Protein AF-V9IKA1-F1 (afdb_monomer)

pLDDT: mean 94.97, std 5.69, range [59.94, 98.31]

Mean predicted aligned error: 2.99 Å

Organism: Apis cerana (NCBI:txid7461)

Sequence (74 aa):
MYPNTRASKLPVHVKDALTERSMTFLHRYCTFQRNEPCALPAIVEMVAAFMKIAPEEVALATAFNALKLFGLNQ

Structure (mmCIF, N/CA/C/O backbone):
data_AF-V9IKA1-F1
#
_entry.id   AF-V9IKA1-F1
#
loop_
_atom_site.group_PDB
_atom_site.id
_atom_site.type_symbol
_atom_site.label_atom_id
_atom_site.label_alt_id
_atom_site.label_comp_id
_atom_site.label_asym_id
_atom_site.label_entity_id
_atom_site.label_seq_id
_atom_site.pdbx_PDB_ins_code
_atom_site.Cartn_x
_atom_site.Cartn_y
_atom_site.Cartn_z
_atom_site.occupancy
_atom_site.B_iso_or_equiv
_atom_site.auth_seq_id
_atom_site.auth_comp_id
_atom_site.auth_asym_id
_atom_site.auth_atom_id
_atom_site.pdbx_PDB_model_num
ATOM 1 N N . MET A 1 1 ? 2.585 -9.028 5.166 1.00 73.56 1 MET A N 1
ATOM 2 C CA . MET A 1 1 ? 2.294 -9.311 3.744 1.00 73.56 1 MET A CA 1
ATOM 3 C C . MET A 1 1 ? 3.251 -8.503 2.886 1.00 73.56 1 MET A C 1
ATOM 5 O O . MET A 1 1 ? 3.170 -7.286 2.935 1.00 73.56 1 MET A O 1
ATOM 9 N N . TYR A 1 2 ? 4.167 -9.143 2.155 1.00 88.75 2 TYR A N 1
ATOM 10 C CA . TYR A 1 2 ? 5.028 -8.446 1.191 1.00 88.75 2 TYR A CA 1
ATOM 11 C C . TYR A 1 2 ? 4.243 -8.169 -0.108 1.00 88.75 2 TYR A C 1
ATOM 13 O O . TYR A 1 2 ? 3.741 -9.130 -0.702 1.00 88.75 2 TYR A O 1
ATOM 21 N N . PRO A 1 3 ? 4.105 -6.909 -0.567 1.00 92.12 3 PRO A N 1
ATOM 22 C CA . PRO A 1 3 ? 3.432 -6.604 -1.827 1.00 92.12 3 PRO A CA 1
ATOM 23 C C . PRO A 1 3 ? 4.353 -6.936 -3.008 1.00 92.12 3 PRO A C 1
ATOM 25 O O . PRO A 1 3 ? 5.277 -6.192 -3.333 1.00 92.12 3 PRO A O 1
ATOM 28 N N . ASN A 1 4 ? 4.120 -8.076 -3.664 1.00 92.56 4 ASN A N 1
ATOM 29 C CA . ASN A 1 4 ? 4.904 -8.471 -4.836 1.00 92.56 4 ASN A CA 1
ATOM 30 C C . ASN A 1 4 ? 4.489 -7.663 -6.079 1.00 92.56 4 ASN A C 1
ATOM 32 O O . ASN A 1 4 ? 3.690 -8.117 -6.901 1.00 92.56 4 ASN A O 1
ATOM 36 N N . THR A 1 5 ? 5.080 -6.481 -6.237 1.00 92.62 5 THR A N 1
ATOM 37 C CA . THR A 1 5 ? 4.822 -5.549 -7.351 1.00 92.62 5 THR A CA 1
ATOM 38 C C . THR A 1 5 ? 5.324 -6.061 -8.707 1.00 92.62 5 THR A C 1
ATOM 40 O O . THR A 1 5 ? 4.936 -5.552 -9.757 1.00 92.62 5 THR A O 1
ATOM 43 N N . ARG A 1 6 ? 6.144 -7.121 -8.712 1.00 90.69 6 ARG A N 1
ATOM 44 C CA . ARG A 1 6 ? 6.704 -7.751 -9.920 1.00 90.69 6 ARG A CA 1
ATOM 45 C C . ARG A 1 6 ? 5.989 -9.042 -10.317 1.00 90.69 6 ARG A C 1
ATOM 47 O O . ARG A 1 6 ? 6.436 -9.725 -11.236 1.00 90.69 6 ARG A O 1
ATOM 54 N N . ALA A 1 7 ? 4.889 -9.395 -9.651 1.00 92.75 7 ALA A N 1
ATOM 55 C CA . ALA A 1 7 ? 4.152 -10.611 -9.968 1.00 92.75 7 ALA A CA 1
ATOM 56 C C . ALA A 1 7 ? 3.687 -10.618 -11.438 1.00 92.75 7 ALA A C 1
ATOM 58 O O . ALA A 1 7 ? 3.137 -9.640 -11.954 1.00 92.75 7 ALA A O 1
ATOM 59 N N . SER A 1 8 ? 3.896 -11.747 -12.121 1.00 92.69 8 SER A N 1
ATOM 60 C CA . SER A 1 8 ? 3.575 -11.902 -13.547 1.00 92.69 8 SER A CA 1
ATOM 61 C C . SER A 1 8 ? 2.081 -11.748 -13.835 1.00 92.69 8 SER A C 1
ATOM 63 O O . SER A 1 8 ? 1.708 -11.185 -14.856 1.00 92.69 8 SER A O 1
ATOM 65 N N . LYS A 1 9 ? 1.231 -12.185 -12.901 1.00 93.88 9 LYS A N 1
ATOM 66 C CA . LYS A 1 9 ? -0.234 -12.096 -12.991 1.00 93.88 9 LYS A CA 1
ATOM 67 C C . LYS A 1 9 ? -0.811 -10.757 -12.512 1.00 93.88 9 LYS A C 1
ATOM 69 O O . LYS A 1 9 ? -2.027 -10.606 -12.492 1.00 93.88 9 LYS A O 1
ATOM 74 N N . LEU A 1 10 ? 0.027 -9.806 -12.090 1.00 95.06 10 LEU A N 1
ATOM 75 C CA . LEU A 1 10 ? -0.447 -8.506 -11.621 1.00 95.06 10 LEU A CA 1
ATOM 76 C C . LEU A 1 10 ? -0.858 -7.639 -12.828 1.00 95.06 10 LEU A C 1
ATOM 78 O O . LEU A 1 10 ? -0.015 -7.433 -13.711 1.00 95.06 10 LEU A O 1
ATOM 82 N N . PRO A 1 11 ? -2.110 -7.137 -12.888 1.00 96.69 11 PRO A N 1
ATOM 83 C CA . PRO A 1 11 ? -2.571 -6.317 -14.004 1.00 96.69 11 PRO A CA 1
ATOM 84 C C . PRO A 1 11 ? -1.724 -5.057 -14.190 1.00 96.69 11 PRO A C 1
ATOM 86 O O . PRO A 1 11 ? -1.268 -4.461 -13.216 1.00 96.69 11 PRO A O 1
ATOM 89 N N . VAL A 1 12 ? -1.558 -4.627 -15.444 1.00 95.81 12 VAL A N 1
ATOM 90 C CA . VAL A 1 12 ? -0.733 -3.457 -15.799 1.00 95.81 12 VAL A CA 1
ATOM 91 C C . VAL A 1 12 ? -1.219 -2.192 -15.086 1.00 95.81 12 VAL A C 1
ATOM 93 O O . VAL A 1 12 ? -0.429 -1.547 -14.413 1.00 95.81 12 VAL A O 1
ATOM 96 N N . HIS A 1 13 ? -2.531 -1.931 -15.082 1.00 96.44 13 HIS A N 1
ATOM 97 C CA . HIS A 1 13 ? -3.101 -0.764 -14.394 1.00 96.44 13 HIS A CA 1
ATOM 98 C C . HIS A 1 13 ? -2.812 -0.719 -12.883 1.00 96.44 13 HIS A C 1
ATOM 100 O O . HIS A 1 13 ? -2.783 0.358 -12.304 1.00 96.44 13 HIS A O 1
ATOM 106 N N . VAL A 1 14 ? -2.592 -1.870 -12.234 1.00 97.44 14 VAL A N 1
ATOM 107 C CA . VAL A 1 14 ? -2.221 -1.919 -10.809 1.00 97.44 14 VAL A CA 1
ATOM 108 C C . VAL A 1 14 ? -0.740 -1.608 -10.617 1.00 97.44 14 VAL A C 1
ATOM 110 O O . VAL A 1 14 ? -0.376 -0.977 -9.631 1.00 97.44 14 VAL A O 1
ATOM 113 N N . LYS A 1 15 ? 0.119 -2.027 -11.554 1.00 95.56 15 LYS A N 1
ATOM 114 C CA . LYS A 1 15 ? 1.548 -1.680 -11.538 1.00 95.56 15 LYS A CA 1
ATOM 115 C C . LYS A 1 15 ? 1.747 -0.181 -11.736 1.00 95.56 15 LYS A C 1
ATOM 117 O O . LYS A 1 15 ? 2.535 0.414 -11.012 1.00 95.56 15 LYS A O 1
ATOM 122 N N . ASP A 1 16 ? 0.998 0.403 -12.666 1.00 95.88 16 ASP A N 1
ATOM 123 C CA . ASP A 1 16 ? 1.105 1.819 -13.029 1.00 95.88 16 ASP A CA 1
ATOM 124 C C . ASP A 1 16 ? 0.544 2.759 -11.950 1.00 95.88 16 ASP A C 1
ATOM 126 O O . ASP A 1 16 ? 0.886 3.936 -11.916 1.00 95.88 16 ASP A O 1
ATOM 130 N N . ALA A 1 17 ? -0.299 2.248 -11.047 1.00 96.69 17 ALA A N 1
ATOM 131 C CA . ALA A 1 17 ? -0.860 3.017 -9.937 1.00 96.69 17 ALA A CA 1
ATOM 132 C C . ALA A 1 17 ? 0.118 3.225 -8.764 1.00 96.69 17 ALA A C 1
ATOM 134 O O . ALA A 1 17 ? -0.158 4.029 -7.875 1.00 96.69 17 ALA A O 1
ATOM 135 N N . LEU A 1 18 ? 1.236 2.492 -8.731 1.00 97.12 18 LEU A N 1
ATOM 13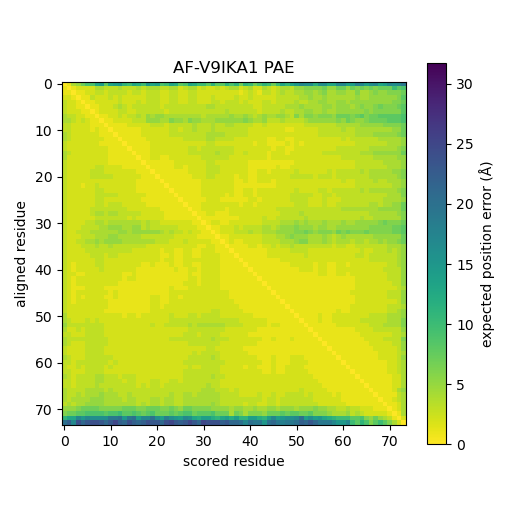6 C CA . LEU A 1 18 ? 2.204 2.550 -7.636 1.00 97.12 18 LEU A CA 1
ATOM 137 C C . LEU A 1 18 ? 3.086 3.793 -7.742 1.00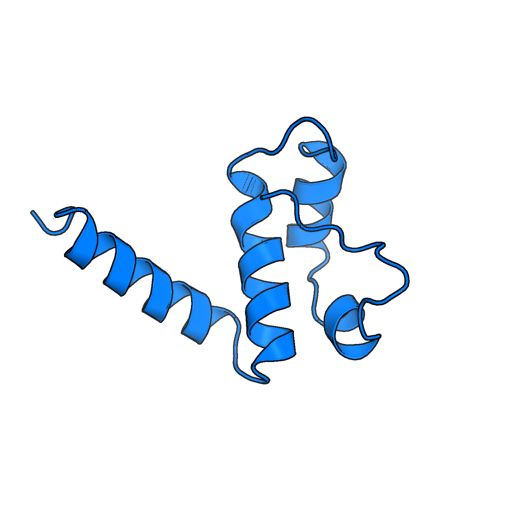 97.12 18 LEU A C 1
ATOM 139 O O . LEU A 1 18 ? 3.727 4.032 -8.767 1.00 97.12 18 LEU A O 1
ATOM 143 N N . THR A 1 19 ? 3.188 4.554 -6.657 1.00 97.38 19 THR A N 1
ATOM 144 C CA . THR A 1 19 ? 4.001 5.773 -6.654 1.00 97.38 19 THR A CA 1
ATOM 145 C C . THR A 1 19 ? 5.488 5.458 -6.498 1.00 97.38 19 THR A C 1
ATOM 147 O O . THR A 1 19 ? 5.890 4.506 -5.820 1.00 97.38 19 THR A O 1
ATOM 150 N N . GLU A 1 20 ? 6.346 6.309 -7.069 1.00 97.38 20 GLU A N 1
ATOM 151 C CA . GLU A 1 20 ? 7.805 6.181 -6.938 1.00 97.38 20 GLU A CA 1
ATOM 152 C C . GLU A 1 20 ? 8.251 6.184 -5.466 1.00 97.38 20 GLU A C 1
ATOM 154 O O . GLU A 1 20 ? 9.145 5.432 -5.066 1.00 97.38 20 GLU A O 1
ATOM 159 N N . ARG A 1 21 ? 7.581 6.982 -4.626 1.00 96.69 21 ARG A N 1
ATOM 160 C CA . ARG A 1 21 ? 7.852 7.056 -3.187 1.00 96.69 21 ARG A CA 1
ATOM 161 C C . ARG A 1 21 ? 7.590 5.718 -2.495 1.00 96.69 21 ARG A C 1
ATOM 163 O O . ARG A 1 21 ? 8.457 5.233 -1.765 1.00 96.69 21 ARG A O 1
ATOM 170 N N . SER A 1 22 ? 6.428 5.115 -2.734 1.00 96.94 22 SER A N 1
ATOM 171 C CA . SER A 1 22 ? 6.054 3.809 -2.178 1.00 96.94 22 SER A CA 1
ATOM 172 C C . SER A 1 22 ? 6.995 2.707 -2.660 1.00 96.94 22 SER A C 1
ATOM 174 O O . SER A 1 22 ? 7.480 1.899 -1.862 1.00 96.94 22 SER A O 1
ATOM 176 N N . MET A 1 23 ? 7.349 2.735 -3.946 1.00 96.94 23 MET A N 1
ATOM 177 C CA . MET A 1 23 ? 8.309 1.808 -4.544 1.00 96.94 23 MET A CA 1
ATOM 178 C C . MET A 1 23 ? 9.721 1.958 -3.970 1.00 96.94 23 MET A C 1
ATOM 180 O O . MET A 1 23 ? 10.395 0.953 -3.738 1.00 96.94 23 MET A O 1
ATOM 184 N N . THR A 1 24 ? 10.152 3.183 -3.663 1.00 97.12 24 THR A N 1
ATOM 185 C CA . THR A 1 24 ? 11.451 3.452 -3.029 1.00 97.12 24 THR A CA 1
ATOM 186 C C . THR A 1 24 ? 11.542 2.798 -1.652 1.00 97.12 24 THR A C 1
ATOM 188 O O . THR A 1 24 ? 12.517 2.097 -1.373 1.00 97.12 24 THR A O 1
ATOM 191 N N . PHE A 1 25 ? 10.528 2.961 -0.794 1.00 96.00 25 PHE A N 1
ATOM 192 C CA . PHE A 1 25 ? 10.510 2.299 0.516 1.00 96.00 25 PHE A CA 1
ATOM 193 C C . PHE A 1 25 ? 10.471 0.775 0.385 1.00 96.00 25 PHE A C 1
ATOM 195 O O . PHE A 1 25 ? 11.240 0.076 1.051 1.00 96.00 25 PHE A O 1
ATOM 202 N N . LEU A 1 26 ? 9.623 0.262 -0.509 1.00 96.06 26 LEU A N 1
ATOM 203 C CA . LEU A 1 26 ? 9.479 -1.171 -0.726 1.00 96.06 26 LEU A CA 1
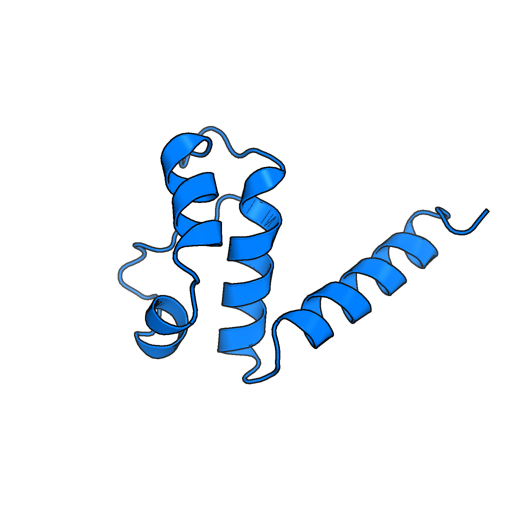ATOM 204 C C . LEU A 1 26 ? 10.795 -1.810 -1.188 1.00 96.06 26 LEU A C 1
ATOM 206 O O . LEU A 1 26 ? 11.210 -2.822 -0.636 1.00 96.06 26 LEU A O 1
ATOM 210 N N . HIS A 1 27 ? 11.466 -1.231 -2.183 1.00 95.38 27 HIS A N 1
ATOM 211 C CA . HIS A 1 27 ? 12.696 -1.794 -2.741 1.00 95.38 27 HIS A CA 1
ATOM 212 C C . HIS A 1 27 ? 13.922 -1.595 -1.853 1.00 95.38 27 HIS A C 1
ATOM 214 O O . HIS A 1 27 ? 14.839 -2.412 -1.905 1.00 95.38 27 HIS A O 1
ATOM 220 N N . ARG A 1 28 ? 13.949 -0.539 -1.033 1.00 96.38 28 ARG A N 1
ATOM 221 C CA . ARG A 1 28 ? 15.082 -0.261 -0.146 1.00 96.38 28 ARG A CA 1
ATOM 222 C C . ARG A 1 28 ? 15.050 -1.071 1.146 1.00 96.38 28 ARG A C 1
ATOM 224 O O . ARG A 1 28 ? 16.111 -1.439 1.641 1.00 96.38 28 ARG A O 1
ATOM 231 N N . TYR A 1 29 ? 13.866 -1.318 1.703 1.00 96.31 29 TYR A N 1
ATOM 232 C CA . TYR A 1 29 ? 13.737 -1.862 3.061 1.00 96.31 29 TYR A CA 1
ATOM 233 C C . TYR A 1 29 ? 13.039 -3.218 3.130 1.00 96.31 29 TYR A C 1
ATOM 235 O O . TYR A 1 29 ? 13.136 -3.888 4.155 1.00 96.31 29 TYR A O 1
ATOM 243 N N . CYS A 1 30 ? 12.352 -3.642 2.068 1.00 96.00 30 CYS A N 1
ATOM 244 C CA . CYS A 1 30 ? 11.570 -4.870 2.083 1.00 96.00 30 CYS A CA 1
ATOM 245 C C . CYS A 1 30 ? 12.076 -5.879 1.049 1.00 96.00 30 CYS A C 1
ATOM 247 O O . CYS A 1 30 ? 12.535 -5.549 -0.042 1.00 96.00 30 CYS A O 1
ATOM 249 N N . THR A 1 31 ? 11.924 -7.150 1.382 1.00 93.50 31 THR A N 1
ATOM 250 C CA . THR A 1 31 ? 12.176 -8.300 0.519 1.00 93.50 31 THR A CA 1
ATOM 251 C C . THR A 1 31 ? 11.043 -9.308 0.685 1.00 93.50 31 THR A C 1
ATOM 253 O O . THR A 1 31 ? 10.234 -9.213 1.609 1.00 93.50 31 THR A O 1
ATOM 256 N N . PHE A 1 32 ? 11.006 -10.323 -0.177 1.00 88.88 32 PHE A N 1
ATOM 257 C CA . PHE A 1 32 ? 10.027 -11.403 -0.057 1.00 88.88 32 PHE A CA 1
ATOM 258 C C . PHE A 1 32 ? 10.074 -12.111 1.312 1.00 88.88 32 PHE A C 1
ATOM 260 O O . PHE A 1 32 ? 9.034 -12.493 1.838 1.00 88.88 32 PHE A O 1
ATOM 267 N N . GLN A 1 33 ? 11.266 -12.258 1.901 1.00 92.31 33 GLN A N 1
ATOM 268 C CA . GLN A 1 33 ? 11.461 -12.941 3.187 1.00 92.31 33 GLN A CA 1
ATOM 269 C C . GLN A 1 33 ? 11.378 -12.003 4.399 1.00 92.31 33 GLN A C 1
ATOM 271 O O . GLN A 1 33 ? 11.202 -12.470 5.520 1.00 92.31 33 GLN A O 1
ATOM 276 N N . ARG A 1 34 ? 11.497 -10.686 4.195 1.00 93.00 34 ARG A N 1
ATOM 277 C CA . ARG A 1 34 ? 11.468 -9.688 5.268 1.00 93.00 34 ARG A CA 1
ATOM 278 C C . ARG A 1 34 ? 10.703 -8.455 4.826 1.00 93.00 34 ARG A C 1
ATOM 280 O O . ARG A 1 34 ? 11.166 -7.723 3.960 1.00 93.00 34 ARG A O 1
ATOM 287 N N . ASN A 1 35 ? 9.571 -8.200 5.463 1.00 95.44 35 ASN A N 1
ATOM 288 C CA . ASN A 1 35 ? 8.745 -7.034 5.183 1.00 95.44 35 ASN A CA 1
ATOM 289 C C . ASN A 1 35 ? 8.761 -6.069 6.369 1.00 95.44 35 ASN A C 1
ATOM 291 O O . ASN A 1 35 ? 8.720 -6.515 7.511 1.00 95.44 35 ASN A O 1
ATOM 295 N N . GLU A 1 36 ? 8.760 -4.771 6.086 1.00 96.00 36 GLU A N 1
ATOM 296 C CA . GLU A 1 36 ? 8.766 -3.706 7.092 1.00 96.00 36 GLU A CA 1
ATOM 297 C C . GLU A 1 36 ? 7.451 -2.904 7.036 1.00 96.00 36 GLU A C 1
ATOM 299 O O . GLU A 1 36 ? 6.764 -2.917 6.006 1.00 96.00 36 GLU A O 1
ATOM 304 N N . PRO A 1 37 ? 7.076 -2.166 8.101 1.00 95.88 37 PRO A N 1
ATOM 305 C CA . PRO A 1 37 ? 5.863 -1.340 8.108 1.00 95.88 37 PRO A CA 1
ATOM 306 C C . PRO A 1 37 ? 5.814 -0.299 6.981 1.00 95.88 37 PRO A C 1
ATOM 308 O O . PRO A 1 37 ? 4.738 0.064 6.512 1.00 95.88 37 PRO A O 1
ATOM 311 N N . CYS A 1 38 ? 6.975 0.144 6.487 1.00 95.56 38 CYS A N 1
ATOM 312 C CA . CYS A 1 38 ? 7.077 1.095 5.381 1.00 95.56 38 CYS A CA 1
ATOM 313 C C . CYS A 1 38 ? 6.600 0.544 4.023 1.00 95.56 38 CYS A C 1
ATOM 315 O O . CYS A 1 38 ? 6.492 1.318 3.076 1.00 95.56 38 CYS A O 1
ATOM 317 N N . ALA A 1 39 ? 6.265 -0.749 3.916 1.00 97.00 39 ALA A N 1
ATOM 318 C CA . ALA A 1 39 ? 5.578 -1.311 2.749 1.00 97.00 39 ALA A CA 1
ATOM 319 C C . ALA A 1 39 ? 4.080 -0.956 2.689 1.00 97.00 39 ALA A C 1
ATOM 321 O O . ALA A 1 39 ? 3.442 -1.189 1.662 1.00 97.00 39 ALA A O 1
ATOM 322 N N . LEU A 1 40 ? 3.501 -0.427 3.776 1.00 96.69 40 LEU A N 1
ATOM 323 C CA . LEU A 1 40 ? 2.066 -0.149 3.870 1.00 96.69 40 LEU A CA 1
ATOM 324 C C . LEU A 1 40 ? 1.532 0.758 2.742 1.00 96.69 40 LEU A C 1
ATOM 326 O O . LEU A 1 40 ? 0.509 0.391 2.168 1.00 96.69 40 LEU A O 1
ATOM 330 N N . PRO A 1 41 ? 2.200 1.863 2.349 1.00 96.88 41 PRO A N 1
ATOM 331 C CA . PRO A 1 41 ? 1.738 2.698 1.239 1.00 96.88 41 PRO A CA 1
ATOM 332 C C . PRO A 1 41 ? 1.581 1.925 -0.077 1.00 96.88 41 PRO A C 1
ATOM 334 O O . PRO A 1 41 ? 0.553 2.041 -0.734 1.00 96.88 41 PRO A O 1
ATOM 337 N N . ALA A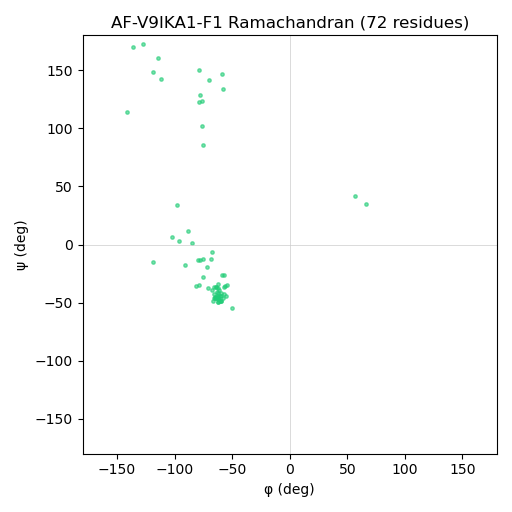 1 42 ? 2.532 1.042 -0.409 1.00 97.12 42 ALA A N 1
ATOM 338 C CA . ALA A 1 42 ? 2.445 0.209 -1.609 1.00 97.12 42 ALA A CA 1
ATOM 339 C C . ALA A 1 42 ? 1.258 -0.769 -1.548 1.00 97.12 42 ALA A C 1
ATOM 341 O O . ALA A 1 42 ? 0.607 -1.023 -2.557 1.00 97.12 42 ALA A O 1
ATOM 342 N N . ILE A 1 43 ? 0.942 -1.308 -0.365 1.00 96.94 43 ILE A N 1
ATOM 343 C CA . ILE A 1 43 ? -0.232 -2.174 -0.178 1.00 96.94 43 ILE A CA 1
ATOM 344 C C . ILE A 1 43 ? -1.523 -1.376 -0.396 1.00 96.94 43 ILE A C 1
ATOM 346 O O . ILE A 1 43 ? -2.411 -1.851 -1.102 1.00 96.94 43 ILE A O 1
ATOM 350 N N . VAL A 1 44 ? -1.619 -0.176 0.183 1.00 98.00 44 VAL A N 1
ATOM 351 C CA . VAL A 1 44 ? -2.784 0.709 0.030 1.00 98.00 44 VAL A CA 1
ATOM 352 C C . VAL A 1 44 ? -3.006 1.057 -1.442 1.00 98.00 44 VAL A C 1
ATOM 354 O O . VAL A 1 44 ? -4.115 0.881 -1.940 1.00 98.00 44 VAL A O 1
ATOM 357 N N . GLU A 1 45 ? -1.955 1.470 -2.152 1.00 98.06 45 GLU A N 1
ATOM 358 C CA . GLU A 1 45 ? -2.012 1.801 -3.581 1.00 98.06 45 GLU A CA 1
ATOM 359 C C . GLU A 1 45 ? -2.454 0.600 -4.432 1.00 98.06 4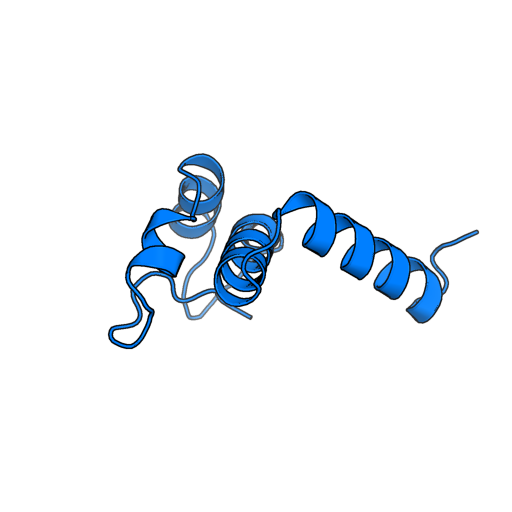5 GLU A C 1
ATOM 361 O O . GLU A 1 45 ? -3.340 0.733 -5.275 1.00 98.06 45 GLU A O 1
ATOM 366 N N . MET A 1 46 ? -1.910 -0.598 -4.180 1.00 97.31 46 MET A N 1
ATOM 367 C CA . MET A 1 46 ? -2.319 -1.807 -4.905 1.00 97.31 46 MET A CA 1
ATOM 368 C C . MET A 1 46 ? -3.793 -2.153 -4.677 1.00 97.31 46 MET A C 1
ATOM 370 O O . MET A 1 46 ? -4.497 -2.493 -5.628 1.00 97.31 46 MET A O 1
ATOM 374 N N . VAL A 1 47 ? -4.268 -2.085 -3.429 1.00 97.38 47 VAL A N 1
ATOM 375 C CA . VAL A 1 47 ? -5.673 -2.362 -3.091 1.00 97.38 47 VAL A CA 1
ATOM 376 C C . VAL A 1 47 ? -6.593 -1.333 -3.747 1.00 97.38 47 VAL A C 1
ATOM 378 O O . VAL A 1 47 ? -7.571 -1.715 -4.389 1.00 97.38 47 VAL A O 1
ATOM 381 N N . ALA A 1 48 ? -6.250 -0.048 -3.657 1.00 98.19 48 ALA A N 1
ATOM 382 C CA . ALA A 1 48 ? -7.003 1.037 -4.276 1.00 98.19 48 ALA A CA 1
ATOM 383 C C . ALA A 1 48 ? -7.097 0.876 -5.799 1.00 98.19 48 ALA A C 1
ATOM 385 O O . ALA A 1 48 ? -8.182 1.002 -6.366 1.00 98.19 48 ALA A O 1
ATOM 386 N N . ALA A 1 49 ? -5.998 0.485 -6.451 1.00 97.88 49 ALA A N 1
ATOM 387 C CA . ALA A 1 49 ? -5.970 0.232 -7.888 1.00 97.88 49 ALA A CA 1
ATOM 388 C C . ALA A 1 49 ? -6.888 -0.927 -8.307 1.00 97.88 49 ALA A C 1
ATOM 390 O O . ALA A 1 49 ? -7.599 -0.815 -9.306 1.00 97.88 49 ALA A O 1
ATOM 391 N N . PHE A 1 50 ? -6.938 -2.017 -7.530 1.00 97.56 50 PHE A N 1
ATOM 392 C CA . PHE A 1 50 ? -7.891 -3.107 -7.772 1.00 97.56 50 PHE A CA 1
ATOM 393 C C . PHE A 1 50 ? -9.348 -2.678 -7.556 1.00 97.56 50 PHE A C 1
ATOM 395 O O . PHE A 1 50 ? -10.235 -3.120 -8.288 1.00 97.56 50 PHE A O 1
ATOM 402 N N . MET A 1 51 ? -9.594 -1.824 -6.563 1.00 97.81 51 MET A N 1
ATOM 403 C CA . MET A 1 51 ? -10.925 -1.308 -6.232 1.00 97.81 51 MET A CA 1
ATOM 404 C C . MET A 1 51 ? -11.378 -0.159 -7.142 1.00 97.81 51 MET A C 1
ATOM 406 O O . MET A 1 51 ? -12.564 0.163 -7.150 1.00 97.81 51 MET A O 1
ATOM 410 N N . LYS A 1 52 ? -10.464 0.428 -7.927 1.00 97.38 52 LYS A N 1
ATOM 411 C CA . LYS A 1 52 ? -10.690 1.618 -8.764 1.00 97.38 52 LYS A CA 1
ATOM 412 C C . LYS A 1 52 ? -11.194 2.827 -7.962 1.00 97.38 52 LYS A C 1
ATOM 414 O O . LYS A 1 52 ? -12.082 3.543 -8.419 1.00 97.38 52 LYS A O 1
ATOM 419 N N . ILE A 1 53 ? -10.621 3.041 -6.780 1.00 98.12 53 ILE A N 1
ATOM 420 C CA . ILE A 1 53 ? -10.897 4.191 -5.900 1.00 98.12 53 ILE A CA 1
ATOM 421 C C . ILE A 1 53 ? -9.593 4.892 -5.515 1.00 98.12 53 ILE A C 1
ATOM 423 O O . ILE A 1 53 ? -8.508 4.391 -5.824 1.00 98.12 53 ILE A O 1
ATOM 427 N N . ALA A 1 54 ? -9.680 6.042 -4.845 1.00 97.88 54 ALA A N 1
ATOM 428 C CA . ALA A 1 54 ? -8.489 6.766 -4.420 1.00 97.88 54 ALA A CA 1
ATOM 429 C C . ALA A 1 54 ? -7.744 6.024 -3.280 1.00 97.88 54 ALA A C 1
ATOM 431 O O . ALA A 1 54 ? -8.389 5.473 -2.378 1.00 97.88 54 ALA A O 1
ATOM 432 N N . PRO A 1 55 ? -6.396 6.009 -3.266 1.00 98.00 55 PRO A N 1
ATOM 433 C CA . PRO A 1 55 ? -5.609 5.432 -2.170 1.00 98.00 55 PRO A CA 1
ATOM 434 C C . PRO A 1 55 ? -5.965 5.999 -0.790 1.00 98.00 55 PRO A C 1
ATOM 436 O O . PRO A 1 55 ? -5.970 5.264 0.199 1.00 98.00 55 PRO A O 1
ATOM 439 N N . GLU A 1 56 ? -6.310 7.284 -0.719 1.00 97.81 56 GLU A N 1
ATOM 440 C CA . GLU A 1 56 ? -6.712 7.979 0.504 1.00 97.81 56 GLU A CA 1
ATOM 441 C C . GLU A 1 56 ? -7.993 7.388 1.102 1.00 97.81 56 GLU A C 1
ATOM 443 O O . GLU A 1 56 ? -8.095 7.249 2.321 1.00 97.81 56 GLU A O 1
ATOM 448 N N . GLU A 1 57 ? -8.950 6.983 0.262 1.00 98.31 57 GLU A N 1
ATOM 449 C CA . GLU A 1 57 ? -10.193 6.349 0.711 1.00 98.31 57 GLU A CA 1
ATOM 450 C C . GLU A 1 57 ? -9.912 4.996 1.371 1.00 98.31 57 GLU A C 1
ATOM 452 O O . GLU A 1 57 ? -10.414 4.717 2.463 1.00 98.31 57 GLU A O 1
ATOM 457 N N . VAL A 1 58 ? -9.049 4.176 0.758 1.00 98.19 58 VAL A N 1
ATOM 458 C CA . VAL A 1 58 ? -8.610 2.896 1.338 1.00 98.19 58 VAL A CA 1
ATOM 459 C C . VAL A 1 58 ? -7.859 3.130 2.647 1.00 98.19 58 VAL A C 1
ATOM 461 O O . VAL A 1 58 ? -8.133 2.451 3.640 1.00 98.19 58 VAL A O 1
ATOM 464 N N . ALA A 1 59 ? -6.935 4.093 2.677 1.00 97.94 59 ALA A N 1
ATOM 465 C CA . ALA A 1 59 ? -6.148 4.410 3.864 1.00 97.94 59 ALA A CA 1
ATOM 466 C C . ALA A 1 59 ? -7.037 4.829 5.042 1.00 97.94 59 ALA A C 1
ATOM 468 O O . ALA A 1 59 ? -6.906 4.279 6.134 1.00 97.94 59 A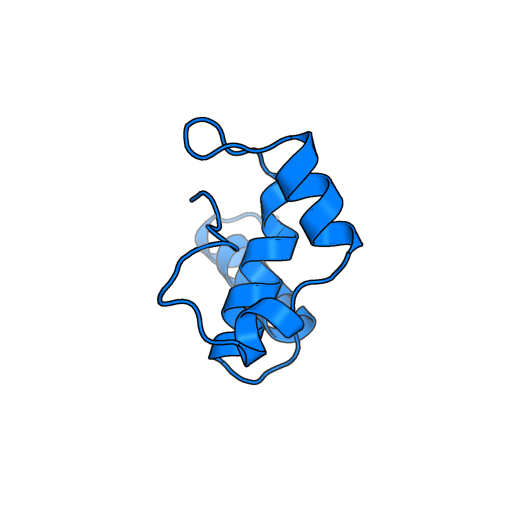LA A O 1
ATOM 469 N N . LEU A 1 60 ? -7.976 5.751 4.821 1.00 97.94 60 LEU A N 1
ATOM 470 C CA . LEU A 1 60 ? -8.878 6.241 5.862 1.00 97.94 60 LEU A CA 1
ATOM 471 C C . LEU A 1 60 ? -9.835 5.150 6.341 1.00 97.94 60 LEU A C 1
ATOM 473 O O . LEU A 1 60 ? -9.940 4.917 7.545 1.00 97.94 60 LEU A O 1
ATOM 477 N N . ALA A 1 61 ? -10.496 4.442 5.420 1.00 98.00 61 ALA A N 1
ATOM 478 C CA . ALA A 1 61 ? -11.446 3.392 5.778 1.00 98.00 61 ALA A CA 1
ATOM 479 C C . ALA A 1 61 ? -10.775 2.279 6.596 1.00 98.00 61 ALA A C 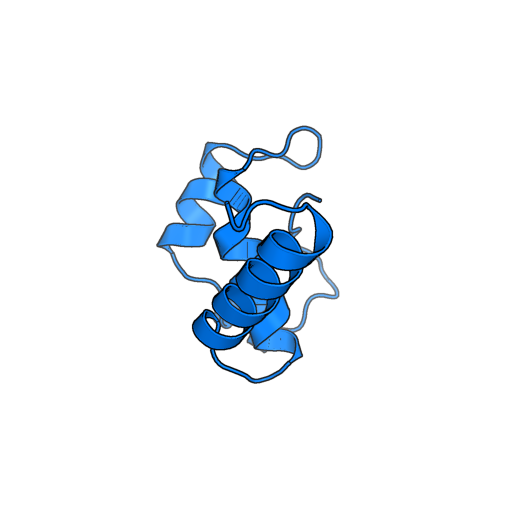1
ATOM 481 O O . ALA A 1 61 ? -11.299 1.843 7.624 1.00 98.00 61 ALA A O 1
ATOM 482 N N . THR A 1 62 ? -9.587 1.838 6.176 1.00 97.31 62 THR A N 1
ATOM 483 C CA . THR A 1 62 ? -8.842 0.794 6.893 1.00 97.31 62 THR A CA 1
ATOM 484 C C . THR A 1 62 ? -8.282 1.290 8.223 1.00 97.31 62 THR A C 1
ATOM 486 O O . THR A 1 62 ? -8.351 0.549 9.205 1.00 97.31 62 THR A O 1
ATOM 489 N N . ALA A 1 63 ? -7.814 2.539 8.301 1.00 96.75 63 ALA A N 1
ATOM 490 C CA . ALA A 1 63 ? -7.362 3.145 9.550 1.00 96.75 63 ALA A CA 1
ATOM 491 C C . ALA A 1 63 ? -8.498 3.245 10.576 1.00 96.75 63 ALA A C 1
ATOM 493 O O . ALA A 1 63 ? -8.331 2.768 11.694 1.00 96.75 63 ALA A O 1
ATOM 494 N N . PHE A 1 64 ? -9.671 3.770 10.202 1.00 96.88 64 PHE A N 1
ATOM 495 C CA . PHE A 1 64 ? -10.832 3.850 11.100 1.00 96.88 64 PHE A CA 1
ATOM 496 C C . PHE A 1 64 ? -11.313 2.474 11.566 1.00 96.88 64 PHE A C 1
ATOM 498 O O . PHE A 1 64 ? -11.662 2.297 12.737 1.00 96.88 64 PHE A O 1
ATOM 505 N 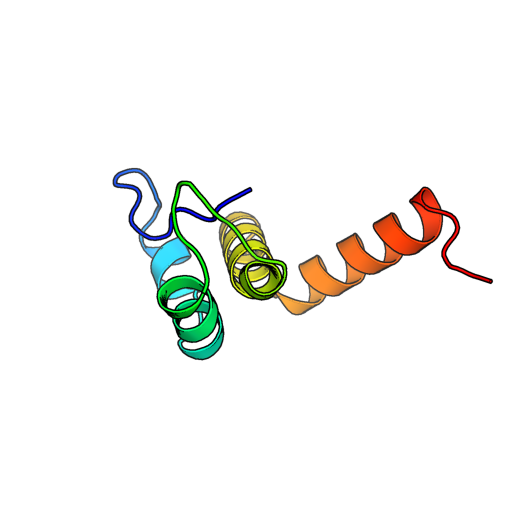N . ASN A 1 65 ? -11.293 1.482 10.674 1.00 96.94 65 ASN A N 1
ATOM 506 C CA . ASN A 1 65 ? -11.625 0.108 11.031 1.00 96.94 65 ASN A CA 1
ATOM 507 C C . ASN A 1 65 ? -10.627 -0.468 12.039 1.00 96.94 65 ASN A C 1
ATOM 509 O O . ASN A 1 65 ? -11.052 -1.052 13.032 1.00 96.94 65 ASN A O 1
ATOM 513 N N . ALA A 1 66 ? -9.322 -0.283 11.819 1.00 96.31 66 ALA A N 1
ATOM 514 C CA . ALA A 1 66 ? -8.284 -0.740 12.740 1.00 96.31 66 ALA A CA 1
ATOM 515 C C . ALA A 1 66 ? -8.409 -0.053 14.107 1.00 96.31 66 ALA A C 1
ATOM 517 O O . ALA A 1 66 ? -8.418 -0.719 15.137 1.00 96.31 66 ALA A O 1
ATOM 518 N N . LEU A 1 67 ? -8.588 1.266 14.099 1.00 97.19 67 LEU A N 1
ATOM 519 C CA . LEU A 1 67 ? -8.840 2.100 15.267 1.00 97.19 67 LEU A CA 1
ATOM 520 C C . LEU A 1 67 ? -9.980 1.526 16.134 1.00 97.19 67 LEU A C 1
ATOM 522 O O . LEU A 1 67 ? -9.778 1.189 17.304 1.00 97.19 67 LEU A O 1
ATOM 526 N N . LYS A 1 68 ? -11.153 1.293 15.530 1.00 96.31 68 LYS A N 1
ATOM 527 C CA . LYS A 1 68 ? -12.318 0.704 16.210 1.00 96.31 68 LYS A CA 1
ATOM 528 C C . LYS A 1 68 ? -12.085 -0.740 16.660 1.00 96.31 68 LYS A C 1
ATOM 530 O O . LYS A 1 68 ? -12.448 -1.091 17.778 1.00 96.31 68 LYS A O 1
ATOM 535 N N . LEU A 1 69 ? -11.526 -1.581 15.790 1.00 97.31 69 LEU A N 1
ATOM 536 C CA . LEU A 1 69 ? -11.367 -3.017 16.033 1.00 97.31 69 LEU A CA 1
ATOM 537 C C . LEU A 1 69 ? -10.359 -3.303 17.149 1.00 97.31 69 LEU A C 1
ATOM 5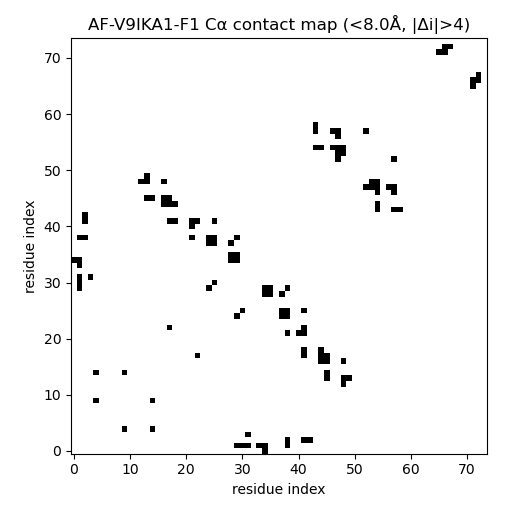39 O O . LEU A 1 69 ? -10.576 -4.205 17.953 1.00 97.31 69 LEU A O 1
ATOM 543 N N . PHE A 1 70 ? -9.273 -2.535 17.198 1.00 96.62 70 PHE A N 1
ATOM 544 C CA . PHE A 1 70 ? -8.196 -2.709 18.170 1.00 96.62 70 PHE A CA 1
ATOM 545 C C . PHE A 1 70 ? -8.334 -1.800 19.400 1.00 96.62 70 PHE A C 1
ATOM 547 O O . PHE A 1 70 ? -7.466 -1.827 20.267 1.00 96.62 70 PHE A O 1
ATOM 554 N N . GLY A 1 71 ? -9.410 -1.009 19.500 1.00 94.50 71 GLY A N 1
ATOM 555 C CA . GLY A 1 71 ? -9.666 -0.147 20.658 1.00 94.50 71 GLY A CA 1
ATOM 556 C C . GLY A 1 71 ? -8.645 0.983 20.824 1.00 94.50 71 GLY A C 1
ATOM 557 O O . GLY A 1 71 ? -8.310 1.350 21.946 1.00 94.50 71 GLY A O 1
ATOM 558 N N . LEU A 1 72 ? -8.142 1.535 19.716 1.00 92.69 72 LEU A N 1
ATOM 559 C CA . LEU A 1 72 ? -7.115 2.587 19.701 1.00 92.69 72 LEU A CA 1
ATOM 560 C C . LEU A 1 72 ? -7.709 4.011 19.773 1.00 92.69 72 LEU A C 1
ATOM 562 O O . LEU A 1 72 ? -7.005 4.986 19.534 1.00 92.69 72 LEU A O 1
ATOM 566 N N . ASN A 1 73 ? -9.003 4.126 20.084 1.00 77.44 73 ASN A N 1
ATOM 567 C CA . ASN A 1 73 ? -9.789 5.368 20.046 1.00 77.44 73 ASN A CA 1
ATOM 568 C C . ASN A 1 73 ? -9.915 6.021 21.432 1.00 77.44 73 ASN A C 1
ATOM 570 O O . ASN A 1 73 ? -10.992 6.526 21.744 1.00 77.44 73 ASN A O 1
ATOM 574 N N . GLN A 1 74 ? -8.885 5.919 22.280 1.00 59.94 74 GLN A N 1
ATOM 575 C CA . GLN A 1 74 ? -8.933 6.456 23.649 1.00 59.94 74 GLN A CA 1
ATOM 576 C C . GLN A 1 74 ? -9.092 7.976 23.670 1.00 59.94 74 GLN A C 1
ATOM 578 O O . GLN A 1 74 ? -8.330 8.654 22.944 1.00 59.94 74 GLN A O 1
#

Foldseek 3Di:
DQPPLPDPPQDPQLNVQADPCLVCQSVPPHDPVGDDPSNVLNVLSSVCSVVVHDSVVSVVVVVVVCCVVVVVVD

Secondary structure (DSSP, 8-state):
----TT-TTS-HHHHHTS-HHHHHHHHHH--SS---GGGHHHHHHHHHHHHTS-HHHHHHHHHHHHHHHHT---

Radius of gyration: 13.18 Å; Cα contacts (8 Å, |Δi|>4): 63; chains: 1; bounding box: 27×21×39 Å

Solvent-accessible surface area (backbone atoms only — not comparable to full-atom values): 4372 Å² total; per-residue (Å²): 134,64,75,69,82,80,44,87,86,59,56,66,72,38,54,72,53,52,48,70,69,31,50,49,41,29,69,74,68,34,44,93,93,44,68,48,81,65,38,49,59,44,46,35,28,43,52,12,43,75,70,72,50,58,40,65,58,47,48,50,55,51,46,55,49,48,32,65,75,70,65,68,77,121

InterPro domains:
  IPR032466 Metal-dependent hydrolase [SSF51556] (30-72)